Protein AF-A0A8X6LDI4-F1 (afdb_monomer_lite)

Secondary structure (DSSP, 8-state):
-----SS---SS--HHHHHHHHHHHHHHHHHHHHSTTGGGG-------------HHHHHHHHHHHHHHS----------

Radius of gyration: 23.15 Å; chains: 1; bounding box: 36×34×63 Å

Organism: Trichonephila clavata (NCBI:txid2740835)

Foldseek 3Di:
DDDPDLDDDPPDDDPVRVVVVVVVVVVVVVCPVVDPCPVVPDDDDDDHDDDDDDPVVVVVVVVVCCVVDVPPPPPPPDD

Sequence (79 aa):
MRKTCYHLVPYCLSDDKNQVRLEASHDFFETADATPNFLSCIVKEDESWCLMYSSERKQESMESRALKFPRLKNVRAEK

Structure (mmCIF, N/CA/C/O backbone):
data_AF-A0A8X6LDI4-F1
#
_entry.id   AF-A0A8X6LDI4-F1
#
loop_
_atom_site.group_PDB
_atom_site.id
_atom_site.type_symbol
_atom_site.label_atom_id
_atom_site.label_alt_id
_atom_site.label_comp_id
_atom_site.label_asym_id
_atom_site.label_entity_id
_atom_site.label_seq_id
_atom_site.pdbx_PDB_ins_code
_atom_site.Cartn_x
_atom_site.Cartn_y
_atom_site.Cartn_z
_atom_site.occupancy
_atom_site.B_iso_or_equiv
_atom_site.auth_seq_id
_atom_site.auth_comp_id
_atom_site.auth_asym_id
_atom_site.auth_atom_id
_atom_site.pdbx_PDB_model_num
ATOM 1 N N . MET A 1 1 ? -9.799 -12.664 -19.661 1.00 46.75 1 MET A N 1
ATOM 2 C CA . MET A 1 1 ? -8.984 -12.477 -18.442 1.00 46.75 1 MET A CA 1
ATOM 3 C C . MET A 1 1 ? -8.796 -10.977 -18.236 1.00 46.75 1 MET A C 1
ATOM 5 O O . MET A 1 1 ? -8.144 -10.345 -19.059 1.00 46.75 1 MET A O 1
ATOM 9 N N . ARG A 1 2 ? -9.476 -10.372 -17.254 1.00 48.16 2 ARG A N 1
ATOM 10 C CA . ARG A 1 2 ? -9.335 -8.932 -16.964 1.00 48.16 2 ARG A CA 1
ATOM 11 C C . ARG A 1 2 ? -8.033 -8.735 -16.184 1.00 48.16 2 ARG A C 1
ATOM 13 O O . ARG A 1 2 ? -7.801 -9.464 -15.228 1.00 48.16 2 ARG A O 1
ATOM 20 N N . LYS A 1 3 ? -7.170 -7.811 -16.616 1.00 57.50 3 LYS A N 1
ATOM 21 C CA . LYS A 1 3 ? -5.979 -7.433 -15.843 1.00 57.50 3 LYS A CA 1
ATOM 22 C C . LYS A 1 3 ? -6.449 -6.599 -14.655 1.00 57.50 3 LYS A C 1
ATOM 24 O O . LYS A 1 3 ? -7.004 -5.526 -14.858 1.00 57.50 3 LYS A O 1
ATOM 29 N N . THR A 1 4 ? -6.284 -7.124 -13.448 1.00 58.50 4 THR A N 1
ATOM 30 C CA . THR A 1 4 ? -6.800 -6.506 -12.216 1.00 58.50 4 THR A CA 1
ATOM 31 C C . THR A 1 4 ? -5.905 -5.367 -11.707 1.00 58.50 4 THR A C 1
ATOM 33 O O . THR A 1 4 ? -6.373 -4.533 -10.942 1.00 58.50 4 THR A O 1
ATOM 36 N N . CYS A 1 5 ? -4.646 -5.284 -12.162 1.00 61.59 5 CYS A N 1
ATOM 37 C CA . CYS A 1 5 ? -3.677 -4.268 -11.738 1.00 61.59 5 CYS A CA 1
ATOM 38 C C . CYS A 1 5 ? -2.849 -3.738 -12.921 1.00 61.59 5 CYS A C 1
ATOM 40 O O . CYS A 1 5 ? -2.508 -4.496 -13.833 1.00 61.59 5 CYS A O 1
ATOM 42 N N . TYR A 1 6 ? -2.491 -2.449 -12.870 1.00 64.88 6 TYR A N 1
ATOM 43 C CA . TYR A 1 6 ? -1.472 -1.846 -13.746 1.00 64.88 6 TYR A CA 1
ATOM 44 C C . TYR A 1 6 ? -0.046 -2.281 -13.367 1.00 64.88 6 TYR A C 1
ATOM 46 O O . TYR A 1 6 ? 0.852 -2.276 -14.207 1.00 64.88 6 TYR A O 1
ATOM 54 N N . HIS A 1 7 ? 0.139 -2.716 -12.120 1.00 68.56 7 HIS A N 1
ATOM 55 C CA . HIS A 1 7 ? 1.403 -3.177 -11.563 1.00 68.56 7 HIS A CA 1
ATOM 56 C C . HIS A 1 7 ? 1.768 -4.610 -11.980 1.00 68.56 7 HIS A C 1
ATOM 58 O O . HIS A 1 7 ? 0.906 -5.482 -12.127 1.00 68.56 7 HIS A O 1
ATOM 64 N N . LEU A 1 8 ? 3.074 -4.865 -12.124 1.00 71.94 8 LEU A N 1
ATOM 65 C CA . LEU A 1 8 ? 3.634 -6.206 -12.300 1.00 7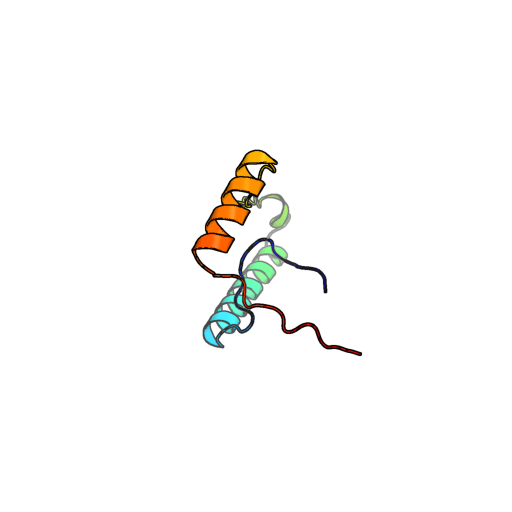1.94 8 LEU A CA 1
ATOM 66 C C . LEU A 1 8 ? 3.584 -6.958 -10.967 1.00 71.94 8 LEU A C 1
ATOM 68 O O . LEU A 1 8 ? 4.511 -6.894 -10.163 1.00 71.94 8 LEU A O 1
ATOM 72 N N . VAL A 1 9 ? 2.491 -7.676 -10.736 1.00 76.00 9 VAL A N 1
ATOM 73 C CA . VAL A 1 9 ? 2.367 -8.575 -9.586 1.00 76.00 9 VAL A CA 1
ATOM 74 C C . VAL A 1 9 ? 2.920 -9.950 -9.976 1.00 76.00 9 VAL A C 1
ATOM 76 O O . VAL A 1 9 ? 2.546 -10.465 -11.036 1.00 76.00 9 VAL A O 1
ATOM 79 N N . PRO A 1 10 ? 3.797 -10.565 -9.160 1.00 80.62 10 PRO A N 1
ATOM 80 C CA . PRO A 1 10 ? 4.224 -11.941 -9.380 1.00 80.62 10 PRO A CA 1
ATOM 81 C C . PRO A 1 10 ? 3.014 -12.869 -9.505 1.00 80.62 10 PRO A C 1
ATOM 83 O O . PRO A 1 10 ? 2.087 -12.790 -8.703 1.00 80.62 10 PRO A O 1
ATOM 86 N N . TYR A 1 11 ? 3.029 -13.754 -10.503 1.00 73.44 11 TYR A N 1
ATOM 87 C CA . TYR A 1 11 ? 1.922 -14.687 -10.729 1.00 73.44 11 TYR A CA 1
ATOM 88 C C . TYR A 1 11 ? 1.751 -15.672 -9.562 1.00 73.44 11 TYR A C 1
ATOM 90 O O . TYR A 1 11 ? 0.628 -15.972 -9.170 1.00 73.44 11 TYR A O 1
ATOM 98 N N . CYS A 1 12 ? 2.866 -16.115 -8.972 1.00 83.94 12 CYS A N 1
ATOM 99 C CA . CYS A 1 12 ? 2.885 -16.937 -7.767 1.00 83.94 12 CYS A CA 1
ATOM 100 C C . CYS A 1 12 ? 3.475 -16.128 -6.610 1.00 83.94 12 CYS A C 1
ATOM 102 O O . CYS A 1 12 ? 4.585 -15.598 -6.712 1.00 83.94 12 CYS A O 1
ATOM 104 N N . LEU A 1 13 ? 2.734 -16.042 -5.510 1.00 87.12 13 LEU A N 1
ATOM 105 C CA . LEU A 1 13 ? 3.219 -15.483 -4.253 1.00 87.12 13 LEU A CA 1
ATOM 106 C C . LEU A 1 13 ? 3.824 -16.607 -3.405 1.00 87.12 13 LEU A C 1
ATOM 108 O O . LEU A 1 13 ? 3.319 -17.724 -3.421 1.00 87.12 13 LEU A O 1
ATOM 112 N N . SER A 1 14 ? 4.903 -16.296 -2.682 1.00 91.88 14 SER A N 1
ATOM 113 C CA . SER A 1 14 ? 5.426 -17.178 -1.630 1.00 91.88 14 SER A CA 1
ATOM 114 C C . SER A 1 14 ? 4.420 -17.269 -0.482 1.00 91.88 14 SER A C 1
ATOM 116 O O . SER A 1 14 ? 3.671 -16.311 -0.263 1.00 91.88 14 SER A O 1
ATOM 118 N N . ASP A 1 15 ? 4.458 -18.354 0.285 1.00 93.81 15 ASP A N 1
ATOM 119 C CA . ASP A 1 15 ? 3.593 -18.551 1.453 1.00 93.81 15 ASP A CA 1
ATOM 120 C C . ASP A 1 15 ? 3.732 -17.398 2.457 1.00 93.81 15 ASP A C 1
ATOM 122 O O . ASP A 1 15 ? 2.725 -16.829 2.866 1.00 93.81 15 ASP A O 1
ATOM 126 N N . ASP A 1 16 ? 4.955 -16.922 2.712 1.00 94.38 16 ASP A N 1
ATOM 127 C CA . ASP A 1 16 ? 5.200 -15.752 3.572 1.00 94.38 16 ASP A CA 1
ATOM 128 C C . ASP A 1 16 ? 4.480 -14.490 3.070 1.00 94.38 16 ASP A C 1
ATOM 130 O O . ASP A 1 16 ? 3.900 -13.727 3.839 1.00 94.38 16 ASP A O 1
ATOM 134 N N . LYS A 1 17 ? 4.475 -14.263 1.749 1.00 91.00 17 LYS A N 1
ATOM 135 C CA . LYS A 1 17 ? 3.795 -13.102 1.151 1.00 91.00 17 LYS A CA 1
ATOM 136 C C . LYS A 1 17 ? 2.280 -13.239 1.242 1.00 91.00 17 LYS A C 1
ATOM 138 O O . LYS A 1 17 ? 1.592 -12.227 1.352 1.00 91.00 17 LYS A O 1
ATOM 143 N N . ASN A 1 18 ? 1.758 -14.461 1.165 1.00 93.12 18 ASN A N 1
ATOM 144 C CA . ASN A 1 18 ? 0.337 -14.717 1.375 1.00 93.12 18 ASN A CA 1
ATOM 145 C C . ASN A 1 18 ? -0.051 -14.496 2.836 1.00 93.12 18 ASN A C 1
ATOM 147 O O . ASN A 1 18 ? -1.073 -13.860 3.087 1.00 93.12 18 ASN A O 1
ATOM 151 N N . GLN A 1 19 ? 0.787 -14.937 3.771 1.00 96.31 19 GLN A N 1
ATOM 152 C CA . GLN A 1 19 ? 0.558 -14.762 5.198 1.00 96.31 19 GLN A CA 1
ATOM 153 C C . GLN A 1 19 ? 0.504 -13.277 5.579 1.00 96.31 19 GLN A C 1
ATOM 155 O O . GLN A 1 19 ? -0.492 -12.832 6.142 1.00 96.31 19 GLN A O 1
ATOM 160 N N . VAL A 1 20 ? 1.482 -12.477 5.140 1.00 96.44 20 VAL A N 1
ATOM 161 C CA . VAL A 1 20 ? 1.487 -11.019 5.377 1.00 96.44 20 VAL A CA 1
ATOM 162 C C . VAL A 1 20 ? 0.234 -10.343 4.808 1.00 96.44 20 VAL A C 1
ATOM 164 O O . VAL A 1 20 ? -0.324 -9.430 5.413 1.00 96.44 20 VAL A O 1
ATOM 167 N N . ARG A 1 21 ? -0.243 -10.781 3.635 1.00 95.38 21 ARG A N 1
ATOM 168 C CA . ARG A 1 21 ? -1.478 -10.244 3.040 1.00 95.38 21 ARG A CA 1
ATOM 169 C C . ARG A 1 21 ? -2.711 -10.600 3.862 1.00 95.38 21 ARG A C 1
ATOM 171 O O . ARG A 1 21 ? -3.616 -9.773 3.949 1.00 95.38 21 ARG A O 1
ATOM 178 N N . LEU A 1 22 ? -2.766 -11.817 4.398 1.00 96.75 22 LEU A N 1
ATOM 179 C CA . LEU A 1 22 ? -3.875 -12.286 5.221 1.00 96.75 22 LEU A CA 1
ATOM 180 C C . LEU A 1 22 ? -3.944 -11.495 6.529 1.00 96.75 22 LEU A C 1
ATOM 182 O O . LEU A 1 22 ? -5.001 -10.957 6.841 1.00 96.75 22 LEU A O 1
ATOM 186 N N . GLU A 1 23 ? -2.813 -11.372 7.221 1.00 97.69 23 GLU A N 1
ATOM 187 C CA . GLU A 1 23 ? -2.685 -10.622 8.476 1.00 97.69 23 GLU A CA 1
ATOM 188 C C . GLU A 1 23 ? -3.089 -9.161 8.289 1.00 97.69 23 GLU A C 1
ATOM 190 O O . GLU A 1 23 ? -4.032 -8.698 8.921 1.00 97.69 23 GLU A O 1
ATOM 195 N N . ALA A 1 24 ? -2.489 -8.467 7.316 1.00 96.56 24 ALA A N 1
ATOM 196 C CA . ALA A 1 24 ? -2.837 -7.074 7.046 1.00 96.56 24 ALA A CA 1
ATOM 197 C C . ALA A 1 24 ? -4.321 -6.902 6.683 1.00 96.56 24 ALA A C 1
ATOM 199 O O . ALA A 1 24 ? -4.949 -5.920 7.070 1.00 96.56 24 ALA A O 1
ATOM 200 N N . SER A 1 25 ? -4.902 -7.850 5.936 1.00 96.50 25 SER A N 1
ATOM 201 C CA . SER A 1 25 ? -6.329 -7.793 5.597 1.00 96.50 25 SER A CA 1
ATOM 202 C C . SER A 1 25 ? -7.201 -7.926 6.840 1.00 96.50 25 SER A C 1
ATOM 204 O O . SER A 1 25 ? -8.161 -7.173 6.972 1.00 96.50 25 SER A O 1
ATOM 206 N N . HIS A 1 26 ? -6.868 -8.856 7.735 1.00 97.62 26 HIS A N 1
ATOM 207 C CA . HIS A 1 26 ? -7.585 -9.054 8.989 1.00 97.62 26 HIS A CA 1
ATOM 208 C C . HIS A 1 26 ? -7.577 -7.779 9.839 1.00 97.62 26 HIS A C 1
ATOM 210 O O . HIS A 1 26 ? -8.642 -7.299 10.219 1.00 97.62 26 HIS A O 1
ATOM 216 N N . ASP A 1 27 ? -6.408 -7.162 10.014 1.00 96.81 27 ASP A N 1
ATOM 217 C CA . ASP A 1 27 ? -6.260 -5.914 10.772 1.00 96.81 27 ASP A CA 1
ATOM 218 C C . ASP A 1 27 ? -7.110 -4.777 10.179 1.00 96.81 27 ASP A C 1
ATOM 220 O O . ASP A 1 27 ? -7.774 -4.029 10.904 1.00 96.81 27 ASP A O 1
ATOM 224 N N . PHE A 1 28 ? -7.138 -4.649 8.845 1.00 95.25 28 PHE A N 1
ATOM 225 C CA . PHE A 1 28 ? -7.988 -3.661 8.176 1.00 95.25 28 PHE A CA 1
ATOM 226 C C . PHE A 1 28 ? -9.479 -3.939 8.374 1.00 95.25 28 PHE A C 1
ATOM 228 O O . PHE A 1 28 ? -10.244 -2.983 8.514 1.00 95.25 28 PHE A O 1
ATOM 235 N N . PHE A 1 29 ? -9.897 -5.207 8.382 1.00 95.56 29 PHE A N 1
ATOM 236 C CA . PHE A 1 29 ? -11.288 -5.583 8.643 1.00 95.56 29 PHE A CA 1
ATOM 237 C C . PHE A 1 29 ? -11.700 -5.237 10.072 1.00 95.56 29 PHE A C 1
ATOM 239 O O . PHE A 1 29 ? -12.694 -4.537 10.256 1.00 95.56 29 PHE A O 1
ATOM 246 N N . GLU A 1 30 ? -10.906 -5.632 11.067 1.00 96.69 30 GLU A N 1
ATOM 247 C CA . GLU A 1 30 ? -11.188 -5.315 12.471 1.00 96.69 30 GLU A CA 1
ATOM 248 C C . GLU A 1 30 ? -11.233 -3.802 12.712 1.00 96.69 30 GLU A C 1
ATOM 250 O O . GLU A 1 30 ? -12.134 -3.292 13.382 1.00 96.69 30 GLU A O 1
ATOM 255 N N . THR A 1 31 ? -10.302 -3.058 12.111 1.00 94.94 31 THR A N 1
ATOM 256 C CA . THR A 1 31 ? -10.258 -1.594 12.227 1.00 94.94 31 THR A CA 1
ATOM 257 C C . THR A 1 31 ? -11.485 -0.940 11.592 1.00 94.94 31 THR A C 1
ATOM 259 O O . THR A 1 31 ? -12.039 0.011 12.153 1.00 94.94 31 THR A O 1
ATOM 262 N N . ALA A 1 32 ? -11.924 -1.443 10.434 1.00 94.88 32 ALA A N 1
ATOM 263 C CA . ALA A 1 32 ? -13.101 -0.938 9.738 1.00 94.88 32 ALA A CA 1
ATOM 264 C C . ALA A 1 32 ? -14.398 -1.199 10.518 1.00 94.88 32 ALA A C 1
ATOM 266 O O . ALA A 1 32 ? -15.262 -0.323 10.541 1.00 94.88 32 ALA A O 1
ATOM 267 N N . ASP A 1 33 ? -14.514 -2.355 11.176 1.00 94.94 33 ASP A N 1
ATOM 268 C CA . ASP A 1 33 ? -15.671 -2.696 12.012 1.00 94.94 33 ASP A CA 1
ATOM 269 C C . ASP A 1 33 ? -15.693 -1.884 13.314 1.00 94.94 33 ASP A C 1
ATOM 271 O O . ASP A 1 33 ? -16.751 -1.427 13.753 1.00 94.94 33 ASP A O 1
ATOM 275 N N . ALA A 1 34 ? -14.527 -1.661 13.926 1.00 96.06 34 ALA A N 1
ATOM 276 C CA . ALA A 1 34 ? -14.414 -0.919 15.178 1.00 96.06 34 ALA A CA 1
ATOM 277 C C . ALA A 1 34 ? -14.580 0.601 15.006 1.00 96.06 34 ALA A C 1
ATOM 279 O O . ALA A 1 34 ? -15.003 1.286 15.941 1.00 96.06 34 ALA A O 1
ATOM 280 N N . THR A 1 35 ? -14.235 1.145 13.834 1.00 94.56 35 THR A N 1
ATOM 281 C CA . THR A 1 35 ? -14.160 2.594 13.610 1.00 94.56 35 THR A CA 1
ATOM 282 C C . THR A 1 35 ? -15.186 3.060 12.575 1.00 94.56 35 THR A C 1
ATOM 284 O O . THR A 1 35 ? -14.993 2.862 11.370 1.00 94.56 35 THR A O 1
ATOM 287 N N . PRO A 1 36 ? -16.251 3.767 12.999 1.00 92.06 36 PRO A N 1
ATOM 288 C CA . PRO A 1 36 ? -17.203 4.368 12.076 1.00 92.06 36 PRO A CA 1
ATOM 289 C C . PRO A 1 36 ? -16.489 5.293 11.087 1.00 92.06 36 PRO A C 1
ATOM 291 O O . PRO A 1 36 ? -15.619 6.074 11.469 1.00 92.06 36 PRO A O 1
ATOM 294 N N . ASN A 1 37 ? -16.882 5.238 9.814 1.00 92.56 37 ASN A N 1
ATOM 295 C CA . ASN A 1 37 ? -16.334 6.070 8.736 1.00 92.56 37 ASN A CA 1
ATOM 296 C C . ASN A 1 37 ? -14.843 5.855 8.405 1.00 92.56 37 ASN A C 1
ATOM 298 O O . ASN A 1 37 ? -14.303 6.636 7.621 1.00 92.56 37 ASN A O 1
ATOM 302 N N . PHE A 1 38 ? -14.193 4.793 8.900 1.00 92.75 38 PHE A N 1
ATOM 303 C CA . PHE A 1 38 ? -12.778 4.493 8.629 1.00 92.75 38 PHE A CA 1
ATOM 304 C C . PHE A 1 38 ? -12.408 4.620 7.145 1.00 92.75 38 PHE A C 1
ATOM 306 O O . PHE A 1 38 ? -11.489 5.352 6.787 1.00 92.75 38 PHE A O 1
ATOM 313 N N . LEU A 1 39 ? -13.193 3.987 6.267 1.00 93.19 39 LEU A N 1
ATOM 314 C CA . LEU A 1 39 ? -12.942 3.993 4.824 1.00 93.19 39 LEU A CA 1
ATOM 315 C C . LEU A 1 39 ? -13.015 5.391 4.193 1.00 93.19 39 LEU A C 1
ATOM 317 O O . LEU A 1 39 ? -12.334 5.638 3.202 1.00 93.19 39 LEU A O 1
ATOM 321 N N . SER A 1 40 ? -13.815 6.301 4.754 1.00 93.25 40 SER A N 1
ATOM 322 C CA . SER A 1 40 ? -13.965 7.665 4.227 1.00 93.25 40 SER A CA 1
ATOM 323 C C . SER A 1 40 ? -12.758 8.558 4.524 1.00 93.25 40 SER A C 1
ATOM 325 O O . SER A 1 40 ? -12.533 9.538 3.819 1.00 93.25 40 SER A O 1
ATOM 327 N N . CYS A 1 41 ? -11.957 8.193 5.526 1.00 93.69 41 CYS A N 1
ATOM 328 C CA . CYS A 1 41 ? -10.735 8.903 5.890 1.00 93.69 41 CYS A CA 1
ATOM 329 C C . CYS A 1 41 ? -9.521 8.451 5.062 1.00 93.69 41 CYS A C 1
ATOM 331 O O . CYS A 1 41 ? -8.457 9.062 5.152 1.00 93.69 41 CYS A O 1
ATOM 333 N N . ILE A 1 42 ? -9.647 7.377 4.273 1.00 94.62 42 ILE A N 1
ATOM 334 C CA . ILE A 1 42 ? -8.533 6.823 3.502 1.00 94.62 42 ILE A CA 1
ATOM 335 C C . ILE A 1 42 ? -8.358 7.615 2.207 1.00 94.62 42 ILE A C 1
ATOM 337 O O . ILE A 1 42 ? -9.175 7.528 1.289 1.00 94.62 42 ILE A O 1
ATOM 341 N N . VAL A 1 43 ? -7.229 8.310 2.093 1.00 94.44 43 VAL A N 1
ATOM 342 C CA . VAL A 1 43 ? -6.747 8.870 0.826 1.00 94.44 43 VAL A CA 1
ATOM 343 C C . VAL A 1 43 ? -5.809 7.852 0.181 1.00 94.44 43 VAL A C 1
ATOM 345 O O . VAL A 1 43 ? -4.887 7.361 0.830 1.00 94.44 43 VAL A O 1
ATOM 348 N N . LYS A 1 44 ? -6.063 7.500 -1.084 1.00 92.69 44 LYS A N 1
ATOM 349 C CA . LYS A 1 44 ? -5.228 6.569 -1.857 1.00 92.69 44 LYS A CA 1
ATOM 350 C C . LYS A 1 44 ? -4.537 7.310 -2.987 1.00 92.69 44 LYS A C 1
ATOM 352 O O . LYS A 1 44 ? -5.178 8.077 -3.700 1.00 92.69 44 LYS A O 1
ATOM 357 N N . GLU A 1 45 ? -3.266 7.004 -3.176 1.00 93.00 45 GLU A N 1
ATOM 358 C CA . GLU A 1 45 ? -2.452 7.477 -4.285 1.00 93.00 45 GLU A CA 1
ATOM 359 C C . GLU A 1 45 ? -1.662 6.289 -4.835 1.00 93.00 45 GLU A C 1
ATOM 361 O O . GLU A 1 45 ? -1.224 5.428 -4.070 1.00 93.00 45 GLU A O 1
ATOM 366 N N . ASP A 1 46 ? -1.554 6.207 -6.158 1.00 88.81 46 ASP A N 1
ATOM 367 C CA . ASP A 1 46 ? -0.772 5.185 -6.848 1.00 88.81 46 ASP A CA 1
ATOM 368 C C . ASP A 1 46 ? -0.322 5.725 -8.209 1.00 88.81 46 ASP A C 1
ATOM 370 O O . ASP A 1 46 ? -1.055 6.472 -8.869 1.00 88.81 46 ASP A O 1
ATOM 374 N N . GLU A 1 47 ? 0.875 5.343 -8.639 1.00 87.75 47 GLU A N 1
ATOM 375 C CA . GLU A 1 47 ? 1.441 5.780 -9.911 1.00 87.75 47 GLU A CA 1
ATOM 376 C C . GLU A 1 47 ? 1.111 4.774 -11.017 1.00 87.75 47 GLU A C 1
ATOM 378 O O . GLU A 1 47 ? 1.080 3.561 -10.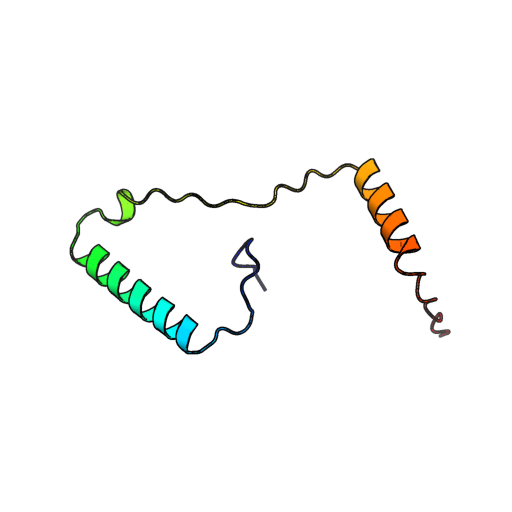823 1.00 87.75 47 GLU A O 1
ATOM 383 N N . SER A 1 48 ? 0.881 5.270 -12.231 1.00 82.19 48 SER A N 1
ATOM 384 C CA . SER A 1 48 ? 0.710 4.410 -13.399 1.00 82.19 48 SER A CA 1
ATOM 385 C C . SER A 1 48 ? 1.487 4.957 -14.584 1.00 82.19 48 SER A C 1
ATOM 387 O O . SER A 1 48 ? 1.607 6.166 -14.786 1.00 82.19 48 SER A O 1
ATOM 389 N N . TRP A 1 49 ? 1.993 4.048 -15.415 1.00 81.12 49 TRP A N 1
ATOM 390 C CA . TRP A 1 49 ? 2.707 4.408 -16.631 1.00 81.12 49 TRP A CA 1
ATOM 391 C C . TRP A 1 49 ? 1.753 4.998 -17.673 1.00 81.12 49 TRP A C 1
ATOM 393 O O . TRP A 1 49 ? 0.984 4.282 -18.318 1.00 81.12 49 TRP A O 1
ATOM 403 N N . CYS A 1 50 ? 1.862 6.304 -17.901 1.00 79.38 50 CYS A N 1
ATOM 404 C CA . CYS A 1 50 ? 1.199 6.997 -19.003 1.00 79.38 50 CYS A CA 1
ATOM 405 C C . CYS A 1 50 ? 2.100 6.999 -20.244 1.00 79.38 50 CYS A C 1
ATOM 407 O O . CYS A 1 50 ? 2.904 7.904 -20.469 1.00 79.38 50 CYS A O 1
ATOM 409 N N . LEU A 1 51 ? 1.973 5.962 -21.074 1.00 76.75 51 LEU A N 1
ATOM 410 C CA . LEU A 1 51 ? 2.695 5.881 -22.343 1.00 76.75 51 LEU A CA 1
ATOM 411 C C . LEU A 1 51 ? 2.044 6.803 -23.381 1.00 76.75 51 LEU A C 1
ATOM 413 O O . LEU A 1 51 ? 1.067 6.435 -24.032 1.00 76.75 51 LEU A O 1
ATOM 417 N N . MET A 1 52 ? 2.616 7.989 -23.581 1.00 80.81 52 MET A N 1
ATOM 418 C CA . MET A 1 52 ? 2.242 8.837 -24.713 1.00 80.81 52 MET A CA 1
ATOM 419 C C . MET A 1 52 ? 2.687 8.192 -26.025 1.00 80.81 52 MET A C 1
ATOM 421 O O . MET A 1 52 ? 3.887 7.996 -26.254 1.00 80.81 52 MET A O 1
ATOM 425 N N . TYR A 1 53 ? 1.724 7.901 -26.896 1.00 78.81 53 TYR A N 1
ATOM 426 C CA . TYR A 1 53 ? 1.986 7.395 -28.236 1.00 78.81 53 TYR A CA 1
ATOM 427 C C . TYR A 1 53 ? 2.477 8.523 -29.154 1.00 78.81 53 TYR A C 1
ATOM 429 O O . TYR A 1 53 ? 1.785 9.517 -29.348 1.00 78.81 53 TYR A O 1
ATOM 437 N N . SER A 1 54 ? 3.659 8.346 -29.745 1.00 83.56 54 SER A N 1
ATOM 438 C CA . SER A 1 54 ? 4.147 9.123 -30.890 1.00 83.56 54 SER A CA 1
ATOM 439 C C . SER A 1 54 ? 4.541 8.138 -31.988 1.00 83.56 54 SER A C 1
ATOM 441 O O . SER A 1 54 ? 5.206 7.137 -31.705 1.00 83.56 54 SER A O 1
ATOM 443 N N . SER A 1 55 ? 4.111 8.401 -33.224 1.00 80.44 55 SER A N 1
ATOM 444 C CA . SER A 1 55 ? 4.442 7.579 -34.395 1.00 80.44 55 SER A CA 1
ATOM 445 C C . SER A 1 55 ? 5.951 7.510 -34.635 1.00 80.44 55 SER A C 1
ATOM 447 O O . SER A 1 55 ? 6.463 6.442 -34.953 1.00 80.44 55 SER A O 1
ATOM 449 N N . GLU A 1 56 ? 6.662 8.610 -34.403 1.00 83.56 56 GLU A N 1
ATOM 450 C CA . GLU A 1 56 ? 8.115 8.714 -34.555 1.00 83.56 56 GLU A CA 1
ATOM 451 C C . GLU A 1 56 ? 8.852 7.836 -33.534 1.00 83.56 56 GLU A C 1
ATOM 453 O O . GLU A 1 56 ? 9.582 6.921 -33.910 1.00 83.56 56 GLU A O 1
ATOM 458 N N . ARG A 1 57 ? 8.538 7.974 -32.236 1.00 78.81 57 ARG A N 1
ATOM 459 C CA . ARG A 1 57 ? 9.138 7.130 -31.180 1.00 78.81 57 ARG A CA 1
ATOM 460 C C . ARG A 1 57 ? 8.792 5.646 -31.335 1.00 78.81 57 ARG A C 1
ATOM 462 O O . ARG A 1 57 ? 9.559 4.767 -30.937 1.00 78.81 57 ARG A O 1
ATOM 469 N N . LYS A 1 58 ? 7.623 5.337 -31.911 1.00 83.25 58 LYS A N 1
ATOM 470 C CA . LYS A 1 58 ? 7.228 3.962 -32.254 1.00 83.25 58 LYS A CA 1
ATOM 471 C C . LYS A 1 58 ? 8.125 3.404 -33.361 1.00 83.25 58 LYS A C 1
ATOM 473 O O . LYS A 1 58 ? 8.548 2.253 -33.256 1.00 83.25 58 LYS A O 1
ATOM 478 N N . GLN A 1 59 ? 8.410 4.207 -34.385 1.00 82.50 59 GLN A N 1
ATOM 479 C CA . GLN A 1 59 ? 9.264 3.841 -35.513 1.00 82.50 59 GLN A CA 1
ATOM 480 C C . GLN A 1 59 ? 10.706 3.577 -35.058 1.00 82.50 59 GLN A C 1
ATOM 482 O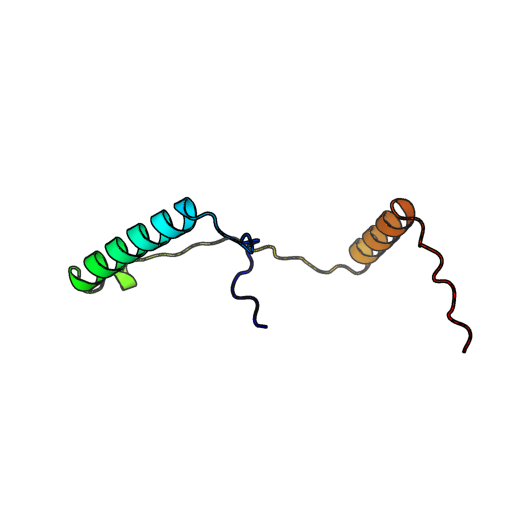 O . GLN A 1 59 ? 11.219 2.483 -35.292 1.00 82.50 59 GLN A O 1
ATOM 487 N N . GLU A 1 60 ? 11.298 4.493 -34.290 1.00 82.88 60 GLU A N 1
ATOM 488 C CA . GLU A 1 60 ? 12.642 4.331 -33.708 1.00 82.88 60 GLU A CA 1
ATOM 489 C C . GLU A 1 60 ? 12.749 3.063 -32.842 1.00 82.88 60 GLU A C 1
ATOM 491 O O . GLU A 1 60 ? 13.718 2.302 -32.914 1.00 82.88 60 GLU A O 1
ATOM 496 N N . SER A 1 61 ? 11.718 2.783 -32.036 1.00 80.94 61 SER A N 1
ATOM 497 C CA . SER A 1 61 ? 11.658 1.569 -31.217 1.00 80.94 61 SER A CA 1
ATOM 498 C C . SER A 1 61 ? 11.619 0.294 -32.068 1.00 80.94 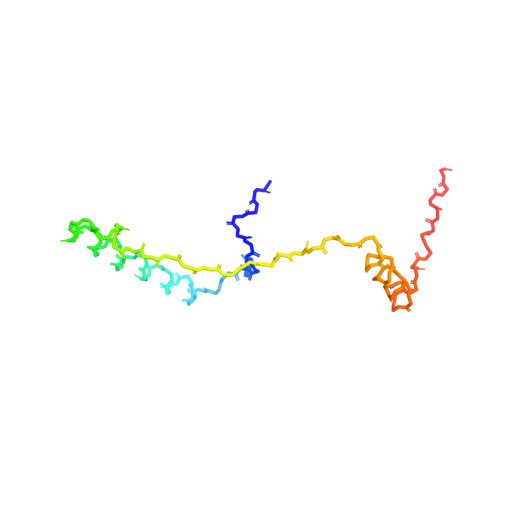61 SER A C 1
ATOM 500 O O . SER A 1 61 ? 12.300 -0.687 -31.745 1.00 80.94 61 SER A O 1
ATOM 502 N N . MET A 1 62 ? 10.852 0.292 -33.165 1.00 80.00 62 MET A N 1
ATOM 503 C CA . MET A 1 62 ? 10.783 -0.844 -34.091 1.00 80.00 62 MET A CA 1
ATOM 504 C C . MET A 1 62 ? 12.124 -1.098 -34.782 1.00 80.00 62 MET A C 1
ATOM 506 O O . MET A 1 62 ? 12.540 -2.255 -34.890 1.00 80.00 62 MET A O 1
ATOM 510 N N . GLU A 1 63 ? 12.812 -0.040 -35.202 1.00 83.25 63 GLU A N 1
ATOM 511 C CA . GLU A 1 63 ? 14.131 -0.121 -35.833 1.00 83.25 63 GLU A CA 1
ATOM 512 C C . GLU A 1 63 ? 15.191 -0.629 -34.848 1.00 83.25 63 GLU A C 1
ATOM 514 O O . GLU A 1 63 ? 15.907 -1.588 -35.148 1.00 83.25 63 GLU A O 1
ATOM 519 N N . SER A 1 64 ? 15.213 -0.098 -33.620 1.00 75.81 64 SER A N 1
ATOM 520 C CA . SER A 1 64 ? 16.107 -0.569 -32.552 1.00 75.81 64 SER A CA 1
ATOM 521 C C . SER A 1 64 ? 15.878 -2.046 -32.209 1.00 75.81 64 SER A C 1
ATOM 523 O O . SER A 1 64 ? 16.830 -2.813 -32.029 1.00 75.81 64 SER A O 1
ATOM 525 N N . ARG A 1 65 ? 14.614 -2.490 -32.162 1.00 76.31 65 ARG A N 1
ATOM 526 C CA . ARG A 1 65 ? 14.278 -3.902 -31.931 1.00 76.31 65 ARG A CA 1
ATOM 527 C C . ARG A 1 65 ? 14.754 -4.794 -33.078 1.00 76.31 65 ARG A C 1
ATOM 529 O O . ARG A 1 65 ? 15.247 -5.883 -32.804 1.00 76.31 65 ARG A O 1
ATOM 536 N N . ALA A 1 66 ? 14.619 -4.348 -34.326 1.00 72.50 66 ALA A N 1
ATOM 537 C CA . ALA A 1 66 ? 15.067 -5.098 -35.501 1.00 72.50 66 ALA A CA 1
ATOM 538 C C . ALA A 1 66 ? 16.600 -5.227 -35.582 1.00 72.50 66 ALA A C 1
ATOM 540 O O . ALA A 1 66 ? 17.092 -6.240 -36.075 1.00 72.50 66 ALA A O 1
ATOM 541 N N . LEU A 1 67 ? 17.342 -4.239 -35.069 1.00 70.25 67 LEU A N 1
ATOM 542 C CA . LEU A 1 67 ? 18.803 -4.285 -34.933 1.00 70.25 67 LEU A CA 1
ATOM 543 C C . LEU A 1 67 ? 19.256 -5.264 -33.840 1.00 70.25 67 LEU A C 1
ATOM 545 O O . LEU A 1 67 ? 20.170 -6.053 -34.059 1.00 70.25 67 LEU A O 1
ATOM 549 N N . LYS A 1 68 ? 18.613 -5.226 -32.664 1.00 64.81 68 LYS A N 1
ATOM 550 C CA . LYS A 1 68 ? 18.978 -6.079 -31.515 1.00 64.81 68 LYS A CA 1
ATOM 551 C C . LYS A 1 68 ? 18.534 -7.531 -31.674 1.00 64.81 68 LYS A C 1
ATOM 553 O O . LYS A 1 68 ? 19.168 -8.432 -31.137 1.00 64.81 68 LYS A O 1
ATOM 558 N N . PHE A 1 69 ? 17.447 -7.750 -32.402 1.00 64.12 69 PHE A N 1
ATOM 559 C CA . PHE A 1 69 ? 16.925 -9.068 -32.722 1.00 64.12 69 PHE A CA 1
ATOM 560 C C . PHE A 1 69 ? 16.795 -9.153 -34.239 1.00 64.12 69 PHE A C 1
ATOM 562 O O . PHE A 1 69 ? 15.755 -8.749 -34.777 1.00 64.12 69 PHE A O 1
ATOM 569 N N . PRO A 1 70 ? 17.827 -9.666 -34.942 1.00 64.69 70 PRO A N 1
ATOM 570 C CA . PRO A 1 70 ? 17.715 -9.939 -36.363 1.00 64.69 70 PRO A CA 1
ATOM 571 C C . PRO A 1 70 ? 16.484 -10.815 -36.532 1.00 64.69 70 PRO A C 1
ATOM 573 O O . PRO A 1 70 ? 16.371 -11.848 -35.868 1.00 64.69 70 PRO A O 1
ATOM 576 N N . ARG A 1 71 ? 15.521 -10.359 -37.339 1.00 62.16 71 ARG A N 1
ATOM 577 C CA . ARG A 1 71 ? 14.265 -11.082 -37.554 1.00 62.16 71 ARG A CA 1
ATOM 578 C C . ARG A 1 71 ? 14.609 -12.546 -37.818 1.00 62.16 71 ARG A C 1
ATOM 580 O O . ARG A 1 71 ? 15.259 -12.837 -38.823 1.00 62.16 71 ARG A O 1
ATOM 587 N N . LEU A 1 72 ? 14.194 -13.4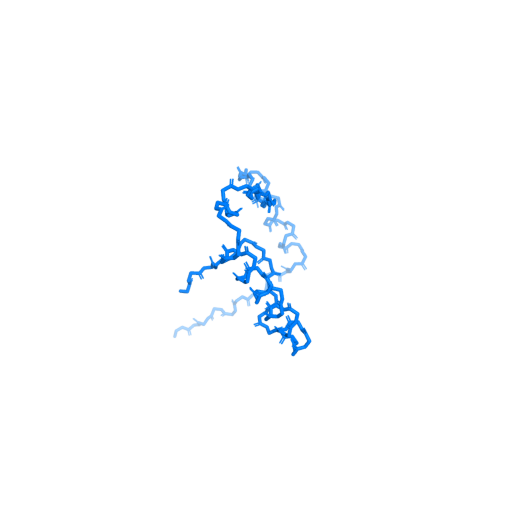53 -36.928 1.00 61.19 72 LEU A N 1
ATOM 588 C CA . LEU A 1 72 ? 14.184 -14.873 -37.255 1.00 61.19 72 LEU A CA 1
ATOM 589 C C . LEU A 1 72 ? 13.373 -14.965 -38.543 1.00 61.19 72 LEU A C 1
ATOM 591 O O . LEU A 1 72 ? 12.222 -14.526 -38.585 1.00 61.19 72 LEU A O 1
ATOM 595 N N . LYS A 1 73 ? 14.021 -15.398 -39.628 1.00 53.88 73 LYS A N 1
ATOM 596 C CA . LYS A 1 73 ? 13.348 -15.597 -40.905 1.00 53.88 73 LYS A CA 1
ATOM 597 C C . LYS A 1 73 ? 12.252 -16.608 -40.616 1.00 53.88 73 LYS A C 1
ATOM 599 O O . LYS A 1 73 ? 12.552 -17.773 -40.379 1.00 53.88 73 LYS A O 1
ATOM 604 N N . ASN A 1 74 ? 11.003 -16.153 -40.576 1.00 51.34 74 ASN A N 1
ATOM 605 C CA . ASN A 1 74 ? 9.872 -17.059 -40.577 1.00 51.34 74 ASN A CA 1
ATOM 606 C C . ASN A 1 74 ? 10.058 -17.912 -41.830 1.00 51.34 74 ASN A C 1
ATOM 608 O O . ASN A 1 74 ? 9.954 -17.395 -42.945 1.00 51.34 74 ASN A O 1
ATOM 612 N N . VAL A 1 75 ? 10.415 -19.184 -41.650 1.00 50.38 75 VAL A N 1
ATOM 613 C CA . VAL A 1 75 ? 10.294 -20.169 -42.715 1.00 50.38 75 VAL A CA 1
ATOM 614 C C . VAL A 1 75 ? 8.819 -20.135 -43.059 1.00 50.38 75 VAL A C 1
ATOM 616 O O . VAL A 1 75 ? 7.965 -20.459 -42.234 1.00 50.38 75 VAL A O 1
ATOM 619 N N . ARG A 1 76 ? 8.517 -19.585 -44.232 1.00 48.19 76 ARG A N 1
ATOM 620 C CA . ARG A 1 76 ? 7.184 -19.613 -44.806 1.00 48.19 76 ARG A CA 1
ATOM 621 C C . ARG A 1 76 ? 6.793 -21.088 -44.803 1.00 48.19 76 ARG A C 1
ATOM 623 O O . ARG A 1 76 ? 7.454 -21.871 -45.473 1.00 48.19 76 ARG A O 1
ATOM 630 N N . ALA A 1 77 ? 5.805 -21.471 -43.999 1.00 53.16 77 ALA A N 1
ATOM 631 C CA . ALA A 1 77 ? 5.178 -22.769 -44.168 1.00 53.16 77 ALA A CA 1
ATOM 632 C C . ALA A 1 77 ? 4.538 -22.725 -45.559 1.00 53.16 77 AL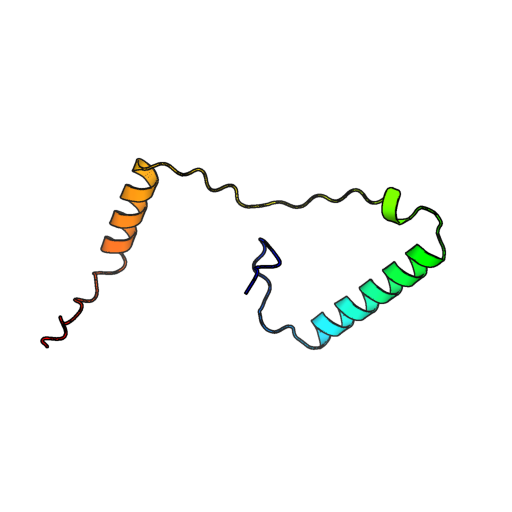A A C 1
ATOM 634 O O . ALA A 1 77 ? 3.526 -22.049 -45.764 1.00 53.16 77 ALA A O 1
ATOM 635 N N . GLU A 1 78 ? 5.225 -23.311 -46.537 1.00 41.12 78 GLU A N 1
ATOM 636 C CA . GLU A 1 78 ? 4.607 -23.672 -47.802 1.00 41.12 78 GLU A CA 1
ATOM 637 C C . GLU A 1 78 ? 3.447 -24.618 -47.477 1.00 41.12 78 GLU A C 1
ATOM 639 O O . GLU A 1 78 ? 3.556 -25.481 -46.604 1.00 41.12 78 GLU A O 1
ATOM 644 N N . LYS A 1 79 ? 2.301 -24.323 -48.091 1.00 38.69 79 LYS A N 1
ATOM 645 C CA . LYS A 1 79 ? 1.074 -25.112 -47.993 1.00 38.69 79 LYS A CA 1
ATOM 646 C C . LYS A 1 79 ? 1.219 -26.418 -48.753 1.00 38.69 79 LYS A C 1
ATOM 648 O O . LYS A 1 79 ? 1.855 -26.373 -49.827 1.00 38.69 79 LYS A O 1
#

pLDDT: mean 80.15, std 15.94, range [38.69, 97.69]